Protein AF-A0A5E6NAN9-F1 (afdb_monomer_lite)

Foldseek 3Di:
DDDDDDQDLVLLVLLVVCVVVVDDLVVSCVVVVHDSVNSVCLQVQQADPVGRDSVSSVVSVVVCVVPPDDPDPCDVVLVVQVVVVVVVVDDPVRSVVVVVVVDDDPPPDD

Radius of gyration: 22.34 Å; chains: 1; bounding box: 41×31×58 Å

pLDDT: mean 87.49, std 13.6, range [37.28, 97.62]

Secondary structure (DSSP, 8-state):
-PPP-PPPHHHHHHHHHHHHTT--HHHHHHHTT--HHHHHHHHHHH-BTTB--HHHHHHHHHHHHHHS-----S-HHHHHHHHHHHHTT--HHHHHHHHHHHSPPP----

Structure (mmCIF, N/CA/C/O backbone):
data_AF-A0A5E6NAN9-F1
#
_entry.id   AF-A0A5E6NAN9-F1
#
loop_
_atom_site.group_PDB
_atom_site.id
_atom_site.type_symbol
_atom_site.label_atom_id
_atom_site.label_alt_id
_atom_site.label_comp_id
_atom_site.label_asym_id
_atom_site.label_entity_id
_atom_site.label_seq_id
_atom_site.pdbx_PDB_ins_code
_atom_site.Cartn_x
_atom_site.Cartn_y
_atom_site.Cartn_z
_atom_site.occupancy
_atom_site.B_iso_or_equiv
_atom_site.auth_seq_id
_atom_site.auth_comp_id
_atom_site.auth_asym_id
_atom_site.auth_atom_id
_atom_site.pdbx_PDB_model_num
ATOM 1 N N . MET A 1 1 ? -5.907 -20.233 -1.365 1.00 59.78 1 MET A N 1
ATOM 2 C CA . MET A 1 1 ? -5.119 -19.030 -1.002 1.00 59.78 1 MET A CA 1
ATOM 3 C C . MET A 1 1 ? -5.717 -17.825 -1.721 1.00 59.78 1 MET A C 1
ATOM 5 O O . MET A 1 1 ? -5.882 -17.904 -2.930 1.00 59.78 1 MET A O 1
ATOM 9 N N . GLN A 1 2 ? -6.118 -16.755 -1.020 1.00 67.56 2 GLN A N 1
ATOM 10 C CA . GLN A 1 2 ? -6.645 -15.556 -1.697 1.00 67.56 2 GLN A CA 1
ATOM 11 C C . GLN A 1 2 ? -5.518 -14.914 -2.520 1.00 67.56 2 GLN A C 1
ATOM 13 O O . GLN A 1 2 ? -4.422 -14.699 -1.997 1.00 67.56 2 GLN A O 1
ATOM 18 N N . LYS A 1 3 ? -5.779 -14.608 -3.796 1.00 79.69 3 LYS A N 1
ATOM 19 C CA . LYS A 1 3 ? -4.829 -13.884 -4.647 1.00 79.69 3 LYS A CA 1
ATOM 20 C C . LYS A 1 3 ? -4.529 -12.527 -4.010 1.00 79.69 3 LYS A C 1
ATOM 22 O O . LYS A 1 3 ? -5.439 -11.831 -3.559 1.00 79.69 3 LYS A O 1
ATOM 27 N N . TYR A 1 4 ? -3.254 -12.157 -3.959 1.00 81.06 4 TYR A N 1
ATOM 28 C CA . TYR A 1 4 ? -2.860 -10.866 -3.413 1.00 81.06 4 TYR A CA 1
ATOM 29 C C . TYR A 1 4 ? -3.406 -9.732 -4.287 1.00 81.06 4 TYR A C 1
ATOM 31 O O . TYR A 1 4 ? -3.094 -9.641 -5.473 1.00 81.06 4 TYR A O 1
ATOM 39 N N . THR A 1 5 ? -4.203 -8.855 -3.683 1.00 88.44 5 THR A N 1
ATOM 40 C CA . THR A 1 5 ? -4.741 -7.652 -4.326 1.00 88.44 5 THR A CA 1
ATOM 41 C C . THR A 1 5 ? -4.471 -6.446 -3.442 1.00 88.44 5 THR A C 1
ATOM 43 O O . THR A 1 5 ? -4.707 -6.509 -2.232 1.00 88.44 5 THR A O 1
ATOM 46 N N . GLN A 1 6 ? -4.019 -5.346 -4.041 1.00 90.81 6 GLN A N 1
ATOM 47 C CA . GLN A 1 6 ? -3.863 -4.075 -3.335 1.00 90.81 6 GLN A CA 1
ATOM 48 C C . GLN A 1 6 ? -5.220 -3.544 -2.866 1.00 90.81 6 GLN A C 1
ATOM 50 O O . GLN A 1 6 ? -6.236 -3.770 -3.523 1.00 90.81 6 GLN A O 1
ATOM 55 N N . LEU A 1 7 ? -5.226 -2.826 -1.741 1.00 94.38 7 LEU A N 1
ATOM 56 C CA . LEU A 1 7 ? -6.425 -2.129 -1.284 1.00 94.38 7 LEU A CA 1
ATOM 57 C C . LEU A 1 7 ? -6.719 -0.937 -2.200 1.00 94.38 7 LEU A C 1
ATOM 59 O O . LEU A 1 7 ? -5.810 -0.168 -2.533 1.00 94.38 7 LEU A O 1
ATOM 63 N N . THR A 1 8 ? -7.984 -0.781 -2.580 1.00 95.06 8 THR A N 1
ATOM 64 C CA . THR A 1 8 ? -8.476 0.388 -3.324 1.00 95.06 8 THR A CA 1
ATOM 65 C C . THR A 1 8 ? -8.671 1.592 -2.396 1.00 95.06 8 THR A C 1
ATOM 67 O O . THR A 1 8 ? -8.681 1.458 -1.168 1.00 95.06 8 THR A O 1
ATOM 70 N N . CYS A 1 9 ? -8.849 2.786 -2.968 1.00 95.00 9 CYS A N 1
ATOM 71 C CA . CYS A 1 9 ? -9.157 3.990 -2.190 1.00 95.00 9 CYS A CA 1
ATOM 72 C C . CYS A 1 9 ? -10.466 3.836 -1.389 1.00 95.00 9 CYS A C 1
ATOM 74 O O . CYS A 1 9 ? -10.515 4.186 -0.211 1.00 95.00 9 CYS A O 1
ATOM 76 N N . GLU A 1 10 ? -11.492 3.226 -1.988 1.00 96.06 10 GLU A N 1
ATOM 77 C CA . GLU A 1 10 ? -12.774 2.924 -1.335 1.00 96.06 10 GLU A CA 1
ATOM 78 C C . GLU A 1 10 ? -12.615 1.946 -0.170 1.00 96.06 10 GLU A C 1
ATOM 80 O O . GLU A 1 10 ? -13.151 2.161 0.915 1.00 96.06 10 GLU A O 1
ATOM 85 N N . GLN A 1 11 ? -11.805 0.900 -0.347 1.00 95.94 11 GLN A N 1
ATOM 86 C CA . GLN A 1 11 ? -11.502 -0.041 0.728 1.00 95.94 11 GLN A CA 1
ATOM 87 C C . GLN A 1 11 ? -10.792 0.658 1.895 1.00 95.94 11 GLN A C 1
ATOM 89 O O . GLN A 1 11 ? -11.130 0.415 3.051 1.00 95.94 11 GLN A O 1
ATOM 94 N N . ARG A 1 12 ? -9.865 1.584 1.620 1.00 97.12 12 ARG A N 1
ATOM 95 C CA . ARG A 1 12 ? -9.246 2.423 2.664 1.00 97.12 12 ARG A CA 1
ATOM 96 C C . ARG A 1 12 ? -10.250 3.358 3.334 1.00 97.12 12 ARG A C 1
ATOM 98 O O . ARG A 1 12 ? -10.134 3.607 4.533 1.00 97.12 12 ARG A O 1
ATOM 105 N N . TYR A 1 13 ? -11.230 3.873 2.593 1.00 97.62 13 TYR A N 1
ATOM 106 C CA . TYR A 1 13 ? -12.318 4.669 3.160 1.00 97.62 13 TYR A CA 1
ATOM 107 C C . TYR A 1 13 ? -13.185 3.838 4.115 1.00 97.62 13 TYR A C 1
ATOM 109 O O . TYR A 1 13 ? -13.456 4.281 5.229 1.00 97.62 13 TYR A O 1
ATOM 117 N N . HIS A 1 14 ? -13.518 2.599 3.751 1.00 96.75 14 HIS A N 1
ATOM 118 C CA . HIS A 1 14 ? -14.251 1.684 4.627 1.00 96.75 14 HIS A CA 1
ATOM 119 C C . HIS A 1 14 ? -13.467 1.350 5.908 1.00 96.75 14 HIS A C 1
ATOM 121 O O . HIS A 1 14 ? -14.011 1.436 7.008 1.00 96.75 14 HIS A O 1
ATOM 127 N N . ILE A 1 15 ? -12.161 1.068 5.789 1.00 97.00 15 ILE A N 1
ATOM 128 C CA . ILE A 1 15 ? -11.269 0.882 6.950 1.00 97.00 15 ILE A CA 1
ATOM 129 C C . ILE A 1 15 ? -11.284 2.129 7.838 1.00 97.00 15 ILE A C 1
ATOM 131 O O . ILE A 1 15 ? -11.375 2.011 9.056 1.00 97.00 15 ILE A O 1
ATOM 135 N N . TYR A 1 16 ? -11.214 3.324 7.244 1.00 97.19 16 TYR A N 1
ATOM 136 C CA . TYR A 1 16 ? -11.256 4.582 7.983 1.00 97.19 16 TYR A CA 1
ATOM 137 C C . TYR A 1 16 ? -12.557 4.752 8.774 1.00 97.19 16 TYR A C 1
ATOM 139 O O . TYR A 1 16 ? -12.490 5.091 9.955 1.00 97.19 16 TYR A O 1
ATOM 147 N N . LEU A 1 17 ? -13.712 4.495 8.153 1.00 97.56 17 LEU A N 1
ATOM 148 C CA . LEU A 1 17 ? -15.014 4.593 8.813 1.00 97.56 17 LEU A CA 1
ATOM 149 C C . LEU A 1 17 ? -15.108 3.650 10.015 1.00 97.56 17 LEU A C 1
ATOM 151 O O . LEU A 1 17 ? -15.371 4.107 11.126 1.00 97.56 17 LEU A O 1
ATOM 155 N N . LEU A 1 18 ? -14.815 2.363 9.813 1.00 96.62 18 LEU A N 1
ATOM 156 C CA . LEU A 1 18 ? -14.903 1.366 10.880 1.00 96.62 18 LEU A CA 1
ATOM 157 C C . LEU A 1 18 ? -13.886 1.622 12.000 1.00 96.62 18 LEU A C 1
ATOM 159 O O . LEU A 1 18 ? -14.206 1.492 13.179 1.00 96.62 18 LEU A O 1
ATOM 163 N N . ASN A 1 19 ? -12.668 2.041 11.651 1.00 94.75 19 ASN A N 1
ATOM 164 C CA . ASN A 1 19 ? -11.651 2.392 12.638 1.00 94.75 19 ASN A CA 1
ATOM 165 C C . ASN A 1 19 ? -12.058 3.631 13.453 1.00 94.75 19 ASN A C 1
ATOM 167 O O . ASN A 1 19 ? -11.800 3.691 14.651 1.00 94.75 19 ASN A O 1
ATOM 171 N N . LYS A 1 20 ? -12.722 4.615 12.829 1.00 94.62 20 LYS A N 1
ATOM 172 C CA . LYS A 1 20 ? -13.256 5.799 13.520 1.00 94.62 20 LYS A CA 1
ATOM 173 C C . LYS A 1 20 ? -14.424 5.454 14.449 1.00 94.62 20 LYS A C 1
ATOM 175 O O . LYS A 1 20 ? -14.592 6.110 15.468 1.00 94.62 20 LYS A O 1
ATOM 180 N N . GLN A 1 21 ? -15.191 4.419 14.115 1.00 95.88 21 GLN A N 1
ATOM 181 C CA . GLN A 1 21 ? -16.258 3.866 14.953 1.00 95.88 21 GLN A CA 1
ATOM 182 C C . GLN A 1 21 ? -15.736 2.978 16.101 1.00 95.88 21 GLN A C 1
ATOM 184 O O . GLN A 1 21 ? -16.530 2.487 16.894 1.00 95.88 21 GLN A O 1
ATOM 189 N N . GLY A 1 22 ? -14.418 2.769 16.214 1.00 95.25 22 GLY A N 1
ATOM 190 C CA . GLY A 1 22 ? -13.810 1.998 17.303 1.00 95.25 22 GLY A CA 1
ATOM 191 C C . GLY A 1 22 ? -13.785 0.483 17.081 1.00 95.25 22 GLY A C 1
ATOM 192 O O . GLY A 1 22 ? -13.413 -0.262 17.988 1.00 95.25 22 GLY A O 1
ATOM 193 N N . TYR A 1 23 ? -14.135 -0.002 15.886 1.00 96.81 23 TYR A N 1
ATOM 194 C CA . TYR A 1 23 ? -14.048 -1.428 15.587 1.00 96.81 23 TYR A CA 1
ATOM 195 C C . TYR A 1 23 ? -12.596 -1.905 15.522 1.00 96.81 23 TYR A C 1
ATOM 197 O O . TYR A 1 23 ? -11.711 -1.250 14.969 1.00 96.81 23 TYR A O 1
ATOM 205 N N . ASN A 1 24 ? -12.355 -3.109 16.041 1.00 95.31 24 ASN A N 1
ATOM 206 C CA . ASN A 1 24 ? -11.035 -3.723 15.991 1.00 95.31 24 ASN A CA 1
ATOM 207 C C . ASN A 1 24 ? -10.689 -4.259 14.585 1.00 95.31 24 ASN A C 1
ATOM 209 O O . ASN A 1 24 ? -11.549 -4.516 13.741 1.00 95.31 24 ASN A O 1
ATOM 213 N N . GLN A 1 25 ? -9.398 -4.500 14.347 1.00 95.19 25 GLN A N 1
ATOM 214 C CA . GLN A 1 25 ? -8.877 -4.948 13.047 1.00 95.19 25 GLN A CA 1
ATOM 215 C C . GLN A 1 25 ? -9.472 -6.284 12.579 1.00 95.19 25 GLN A C 1
ATOM 217 O O . GLN A 1 25 ? -9.611 -6.512 11.378 1.00 95.19 25 GLN A O 1
ATOM 222 N N . THR A 1 26 ? -9.815 -7.175 13.516 1.00 96.75 26 THR A N 1
ATOM 223 C CA . THR A 1 26 ? -10.419 -8.479 13.211 1.00 96.75 26 THR A CA 1
ATOM 224 C C . THR A 1 26 ? -11.824 -8.303 12.641 1.00 96.75 26 THR A C 1
ATOM 226 O O . THR A 1 26 ? -12.168 -8.961 11.661 1.00 96.75 26 THR A O 1
ATOM 229 N N . PHE A 1 27 ? -12.616 -7.398 13.217 1.00 97.00 27 PHE A N 1
ATOM 230 C CA . PHE A 1 27 ? -13.948 -7.065 12.723 1.00 97.00 27 PHE A CA 1
ATOM 231 C C . PHE A 1 27 ? -13.880 -6.434 11.330 1.00 97.00 27 PHE A C 1
ATOM 233 O O . PHE A 1 27 ? -14.549 -6.901 10.413 1.00 97.00 27 PHE A O 1
ATOM 240 N N . ILE A 1 28 ? -12.999 -5.446 11.144 1.00 96.56 28 ILE A N 1
ATOM 241 C CA . ILE A 1 28 ? -12.788 -4.777 9.849 1.00 96.56 28 ILE A CA 1
ATOM 242 C C . ILE A 1 28 ? -12.429 -5.796 8.760 1.00 96.56 28 ILE A C 1
ATOM 244 O O . ILE A 1 28 ? -12.989 -5.778 7.666 1.00 96.56 28 ILE A O 1
ATOM 248 N N . ALA A 1 29 ? -11.520 -6.723 9.072 1.00 95.38 29 ALA A N 1
ATOM 249 C CA . ALA A 1 29 ? -11.101 -7.768 8.148 1.00 95.38 29 ALA A CA 1
ATOM 250 C C . ALA A 1 29 ? -12.267 -8.682 7.741 1.00 95.38 29 ALA A C 1
ATOM 252 O O . ALA A 1 29 ? -12.459 -8.922 6.549 1.00 95.38 29 ALA A O 1
ATOM 253 N N . LYS A 1 30 ? -13.071 -9.135 8.713 1.00 95.69 30 LYS A N 1
ATOM 254 C CA . LYS A 1 30 ? -14.263 -9.958 8.460 1.00 95.69 30 LYS A CA 1
ATOM 255 C C . LYS A 1 30 ? -15.300 -9.215 7.612 1.00 95.69 30 LYS A C 1
ATOM 257 O O . LYS A 1 30 ? -15.744 -9.774 6.616 1.00 95.69 30 LYS A O 1
ATOM 262 N N . SER A 1 31 ? -15.607 -7.958 7.948 1.00 95.25 31 SER A N 1
ATOM 263 C CA . SER A 1 31 ? -16.565 -7.107 7.217 1.00 95.25 31 SER A CA 1
ATOM 264 C C . SER A 1 31 ? -16.218 -6.981 5.730 1.00 95.25 31 SER A C 1
ATOM 266 O O . SER A 1 31 ? -17.085 -7.028 4.866 1.00 95.25 31 SER A O 1
ATOM 268 N N . MET A 1 32 ? -14.926 -6.874 5.413 1.00 92.38 32 MET A N 1
ATOM 269 C CA . MET A 1 32 ? -14.446 -6.693 4.040 1.00 92.38 32 MET A CA 1
ATOM 270 C C . MET A 1 32 ? -14.092 -8.002 3.317 1.00 92.38 32 MET A C 1
ATOM 272 O O . MET A 1 32 ? -13.583 -7.951 2.195 1.00 92.38 32 MET A O 1
ATOM 276 N N . GLY A 1 33 ? -14.245 -9.166 3.960 1.00 92.38 33 GLY A N 1
ATOM 277 C CA . GLY A 1 33 ? -13.781 -10.447 3.409 1.00 92.38 33 GLY A CA 1
ATOM 278 C C . GLY A 1 33 ? -12.262 -10.498 3.173 1.00 92.38 33 GLY A C 1
ATOM 279 O O . GLY A 1 33 ? -11.781 -11.117 2.217 1.00 92.38 33 GLY A O 1
ATOM 280 N N . ARG A 1 34 ? -11.485 -9.801 4.012 1.00 92.62 34 ARG A N 1
ATOM 281 C CA . ARG A 1 34 ? -10.021 -9.698 3.924 1.00 92.62 34 ARG A CA 1
ATOM 282 C C . ARG A 1 34 ? -9.339 -10.437 5.064 1.00 92.62 34 ARG A C 1
ATOM 284 O O . ARG A 1 34 ? -9.897 -10.667 6.130 1.00 92.62 34 ARG A O 1
ATOM 291 N N . ASN A 1 35 ? -8.069 -10.771 4.856 1.00 92.88 35 ASN A N 1
ATOM 292 C CA . ASN A 1 35 ? -7.244 -11.323 5.920 1.00 92.88 35 ASN A CA 1
ATOM 293 C C . ASN A 1 35 ? -6.910 -10.233 6.963 1.00 92.88 35 ASN A C 1
ATOM 295 O O . ASN A 1 35 ? -6.553 -9.108 6.601 1.00 92.88 35 ASN A O 1
ATOM 299 N N . LYS A 1 36 ? -6.956 -10.579 8.257 1.00 94.56 36 LYS A N 1
ATOM 300 C CA . LYS A 1 36 ? -6.544 -9.706 9.372 1.00 94.56 36 LYS A CA 1
ATOM 301 C C . LYS A 1 36 ? -5.144 -9.122 9.160 1.00 94.56 36 LYS A C 1
ATOM 303 O O . LYS A 1 36 ? -4.929 -7.934 9.395 1.00 94.56 36 LYS A O 1
ATOM 308 N N . SER A 1 37 ? -4.206 -9.920 8.648 1.00 93.94 37 SER A N 1
ATOM 309 C CA . SER A 1 37 ? -2.837 -9.474 8.366 1.00 93.94 37 SER A CA 1
ATOM 310 C C . SER A 1 37 ? -2.762 -8.413 7.263 1.00 93.94 37 SER A C 1
ATOM 312 O O . SER A 1 37 ? -1.767 -7.694 7.187 1.00 93.94 37 SER A O 1
ATOM 314 N N . THR A 1 38 ? -3.774 -8.303 6.395 1.00 94.62 38 THR A N 1
ATOM 315 C CA . THR A 1 38 ? -3.871 -7.225 5.398 1.00 94.62 38 THR A CA 1
ATOM 316 C C . THR A 1 38 ? -4.237 -5.909 6.075 1.00 94.62 38 THR A C 1
ATOM 318 O O . THR A 1 38 ? -3.556 -4.911 5.859 1.00 94.62 38 THR A O 1
ATOM 321 N N . ILE A 1 39 ? -5.249 -5.922 6.948 1.00 95.56 39 ILE A N 1
ATOM 322 C CA . ILE A 1 39 ? -5.687 -4.734 7.698 1.00 95.56 39 ILE A CA 1
ATOM 323 C C . ILE A 1 39 ? -4.589 -4.249 8.648 1.00 95.56 39 ILE A C 1
ATOM 325 O O . ILE A 1 39 ? -4.276 -3.063 8.677 1.00 95.56 39 ILE A O 1
ATOM 329 N N . SER A 1 40 ? -3.938 -5.169 9.362 1.00 95.81 40 SER A N 1
ATOM 330 C CA . SER A 1 40 ? -2.821 -4.843 10.254 1.00 95.81 40 SER A CA 1
ATOM 331 C C . SER A 1 40 ? -1.664 -4.161 9.509 1.00 95.81 40 SER A C 1
ATOM 333 O O . SER A 1 40 ? 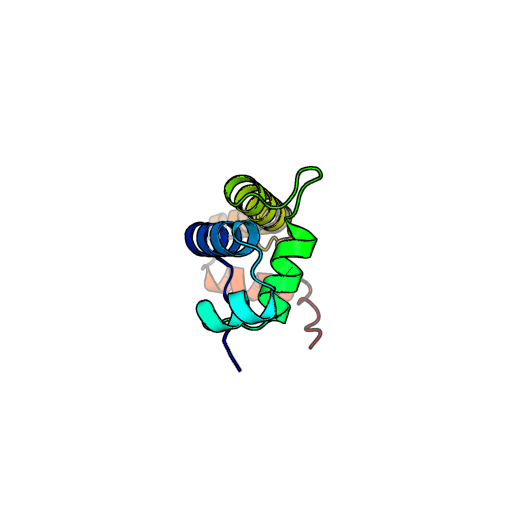-1.199 -3.098 9.922 1.00 95.81 40 SER A O 1
ATOM 335 N N . ARG A 1 41 ? -1.243 -4.718 8.361 1.00 95.75 41 ARG A N 1
ATOM 336 C CA . ARG A 1 41 ? -0.183 -4.128 7.527 1.00 95.75 41 ARG A CA 1
ATOM 337 C C . ARG A 1 41 ? -0.580 -2.773 6.948 1.00 95.75 41 ARG A C 1
ATOM 339 O O . ARG A 1 41 ? 0.264 -1.884 6.894 1.00 95.75 41 ARG A O 1
ATOM 346 N N . GLU A 1 42 ? -1.830 -2.611 6.522 1.00 96.00 42 GLU A N 1
ATOM 347 C CA . GLU A 1 42 ? -2.357 -1.333 6.031 1.00 96.00 42 GLU A CA 1
ATOM 348 C C . GLU A 1 42 ? -2.283 -0.255 7.119 1.00 96.00 42 GLU A C 1
ATOM 350 O O . GLU A 1 42 ? -1.668 0.788 6.906 1.00 96.00 42 GLU A O 1
ATOM 355 N N . LEU A 1 43 ? -2.839 -0.526 8.304 1.00 95.69 43 LEU A N 1
ATOM 356 C CA . LEU A 1 43 ? -2.837 0.425 9.415 1.00 95.69 43 LEU A CA 1
ATOM 357 C C . LEU A 1 43 ? -1.410 0.753 9.866 1.00 95.69 43 LEU A C 1
ATOM 359 O O . LEU A 1 43 ? -1.083 1.925 10.020 1.00 95.69 43 LEU A O 1
ATOM 363 N N . SER A 1 44 ? -0.537 -0.244 10.007 1.00 95.81 44 SER A N 1
ATOM 364 C CA . SER A 1 44 ? 0.861 -0.025 10.400 1.00 95.81 44 SER A CA 1
ATOM 365 C C . SER A 1 44 ? 1.618 0.869 9.410 1.00 95.81 44 SER A C 1
ATOM 367 O O . SER A 1 44 ? 2.323 1.787 9.816 1.00 95.81 44 SER A O 1
ATOM 369 N N . ARG A 1 45 ? 1.460 0.632 8.104 1.00 94.56 45 ARG A N 1
ATOM 370 C CA . ARG A 1 45 ? 2.253 1.311 7.069 1.00 94.56 45 ARG A CA 1
ATOM 371 C C . ARG A 1 45 ? 1.745 2.699 6.701 1.00 94.56 45 ARG A C 1
ATOM 373 O O . ARG A 1 45 ? 2.510 3.488 6.150 1.00 94.56 45 ARG A O 1
ATOM 380 N N . ASN A 1 46 ? 0.455 2.954 6.905 1.00 96.00 46 ASN A N 1
ATOM 381 C CA . ASN A 1 46 ? -0.224 4.109 6.326 1.00 96.00 46 ASN A CA 1
ATOM 382 C C . ASN A 1 46 ? -0.896 5.026 7.368 1.00 96.00 46 ASN A C 1
ATOM 384 O O . ASN A 1 46 ? -1.471 6.054 6.998 1.00 96.00 46 ASN A O 1
ATOM 388 N N . THR A 1 47 ? -0.809 4.702 8.662 1.00 94.94 47 THR A N 1
ATOM 389 C CA . THR A 1 47 ? -1.232 5.593 9.757 1.00 94.94 47 THR A CA 1
ATOM 390 C C . THR A 1 47 ? -0.234 6.735 9.939 1.00 94.94 47 THR A C 1
ATOM 392 O O . THR A 1 47 ? 0.975 6.526 9.933 1.00 94.94 47 THR A O 1
ATOM 395 N N . GLY A 1 48 ? -0.740 7.965 10.077 1.00 91.38 48 GLY A N 1
ATOM 396 C CA . GLY A 1 48 ? 0.087 9.142 10.356 1.00 91.38 48 GLY A CA 1
ATOM 397 C C . GLY A 1 48 ? 0.122 9.486 11.841 1.00 91.38 48 GLY A C 1
ATOM 398 O O . GLY A 1 48 ? -0.580 8.885 12.650 1.00 91.38 48 GLY A O 1
ATOM 399 N N . LYS A 1 49 ? 0.859 10.547 12.193 1.00 90.12 49 LYS A N 1
ATOM 400 C CA . LYS A 1 49 ? 0.955 11.054 13.578 1.00 90.12 49 LYS A CA 1
ATOM 401 C C . LYS A 1 49 ? -0.401 11.413 14.205 1.00 90.12 49 LYS A C 1
ATOM 403 O O . LYS A 1 49 ? -0.544 11.381 15.416 1.00 90.12 49 LYS A O 1
ATOM 408 N N . ARG A 1 50 ? -1.396 11.762 13.381 1.00 91.06 50 ARG A N 1
ATOM 409 C CA . ARG A 1 50 ? -2.762 12.135 13.800 1.00 91.06 50 ARG A CA 1
ATOM 410 C C . ARG A 1 50 ? -3.788 11.022 13.539 1.00 91.06 50 ARG A C 1
ATOM 412 O O . ARG A 1 50 ? -4.967 11.309 13.340 1.00 91.06 50 ARG A O 1
ATOM 419 N N . GLY A 1 51 ? -3.335 9.772 13.470 1.00 93.00 51 GLY A N 1
ATOM 420 C CA . GLY A 1 51 ? -4.175 8.606 13.216 1.00 93.00 51 GLY A CA 1
ATOM 421 C C . GLY A 1 51 ? -4.330 8.252 11.735 1.00 93.00 51 GLY A C 1
ATOM 422 O O . GLY A 1 51 ? -3.608 8.742 10.858 1.00 93.00 51 GLY A O 1
ATOM 423 N N . TYR A 1 52 ? -5.257 7.335 11.465 1.00 96.12 52 TYR A N 1
ATOM 424 C CA . TYR A 1 52 ? -5.501 6.793 10.130 1.00 96.12 52 TYR A CA 1
ATOM 425 C C . TYR A 1 52 ? -6.445 7.701 9.328 1.00 96.12 52 TYR A C 1
ATOM 427 O O . TYR A 1 52 ? -7.516 8.071 9.806 1.00 96.12 52 TYR A O 1
ATOM 435 N N . ARG A 1 53 ? -6.063 8.060 8.095 1.00 96.38 53 ARG A N 1
ATOM 436 C CA . ARG A 1 53 ? -6.877 8.852 7.154 1.00 96.38 53 ARG A CA 1
ATOM 437 C C . ARG A 1 53 ? -6.765 8.252 5.756 1.00 96.38 53 ARG A C 1
ATOM 439 O O . ARG A 1 53 ? -5.665 8.168 5.218 1.00 96.38 53 ARG A O 1
ATOM 446 N N . HIS A 1 54 ? -7.891 7.899 5.137 1.00 96.25 54 HIS A N 1
ATOM 447 C CA . HIS A 1 54 ? -7.896 7.156 3.870 1.00 96.25 54 HIS A CA 1
ATOM 448 C C . HIS A 1 54 ? -7.155 7.868 2.716 1.00 96.25 54 HIS A C 1
ATOM 450 O O . HIS A 1 54 ? -6.364 7.229 2.028 1.00 96.25 54 HIS A O 1
ATOM 456 N N . LYS A 1 55 ? -7.321 9.193 2.542 1.00 96.56 55 LYS A N 1
ATOM 457 C CA . LYS A 1 55 ? -6.606 9.968 1.500 1.00 96.56 55 LYS A CA 1
ATOM 458 C C . LYS A 1 55 ? -5.086 9.937 1.687 1.00 96.56 55 LYS A C 1
ATOM 460 O O . LYS A 1 55 ? -4.341 9.755 0.730 1.00 96.56 55 LYS A O 1
ATOM 465 N N . GLN A 1 56 ? -4.629 10.082 2.931 1.00 96.31 56 GLN A N 1
ATOM 466 C CA . GLN A 1 56 ? -3.210 9.975 3.270 1.00 96.31 56 GLN A CA 1
ATOM 467 C C . GLN A 1 56 ? -2.701 8.559 3.002 1.00 96.31 56 GLN A C 1
ATOM 469 O O . GLN A 1 56 ? -1.645 8.391 2.402 1.00 96.31 56 GLN A O 1
ATOM 474 N N . ALA A 1 57 ? -3.456 7.552 3.436 1.00 96.88 57 ALA A N 1
ATOM 475 C CA . ALA A 1 57 ? -3.080 6.162 3.266 1.00 96.88 57 ALA A CA 1
ATOM 476 C C . ALA A 1 57 ? -2.951 5.772 1.789 1.00 96.88 57 ALA A C 1
ATOM 478 O O . ALA A 1 57 ? -2.002 5.082 1.421 1.00 96.88 57 ALA A O 1
ATOM 479 N N . ASN A 1 58 ? -3.851 6.278 0.941 1.00 97.25 58 ASN A N 1
ATOM 480 C CA . ASN A 1 58 ? -3.764 6.102 -0.503 1.00 97.25 58 ASN A CA 1
ATOM 481 C C . ASN A 1 58 ? -2.487 6.734 -1.065 1.00 97.25 58 ASN A C 1
ATOM 483 O O . ASN A 1 58 ? -1.696 6.040 -1.691 1.00 97.25 58 ASN A O 1
ATOM 487 N N . ARG A 1 59 ? -2.225 8.007 -0.738 1.00 96.44 59 ARG A N 1
ATOM 488 C CA . ARG A 1 59 ? -1.012 8.709 -1.179 1.00 96.44 59 ARG A CA 1
ATOM 489 C C . ARG A 1 59 ? 0.271 7.976 -0.773 1.00 96.44 59 ARG A C 1
ATOM 491 O O . ARG A 1 59 ? 1.154 7.793 -1.600 1.00 96.44 59 ARG A O 1
ATOM 498 N N . LEU A 1 60 ? 0.368 7.506 0.473 1.00 95.81 60 LEU A N 1
ATOM 499 C CA . LEU A 1 60 ? 1.534 6.750 0.952 1.00 95.81 60 LEU A CA 1
ATOM 500 C C . LEU A 1 60 ? 1.698 5.405 0.231 1.00 95.81 60 LEU A C 1
ATOM 502 O O . LEU A 1 60 ? 2.822 4.971 -0.032 1.00 95.81 60 LEU A O 1
ATOM 506 N N . ALA A 1 61 ? 0.592 4.725 -0.079 1.00 95.44 61 ALA A N 1
ATOM 507 C CA . ALA A 1 61 ? 0.623 3.492 -0.855 1.00 95.44 61 ALA A CA 1
ATOM 508 C C . ALA A 1 61 ? 1.099 3.742 -2.295 1.00 95.44 61 ALA A C 1
ATOM 510 O O . ALA A 1 61 ? 1.939 2.984 -2.787 1.00 95.44 61 ALA A O 1
ATOM 511 N N . ASP A 1 62 ? 0.628 4.819 -2.925 1.00 95.06 62 ASP A N 1
ATOM 512 C CA . ASP A 1 62 ? 1.005 5.211 -4.283 1.00 95.06 62 ASP A CA 1
ATOM 513 C C . ASP A 1 62 ? 2.475 5.636 -4.355 1.00 95.06 62 ASP A C 1
ATOM 515 O O . ASP A 1 62 ? 3.219 5.133 -5.194 1.00 95.06 62 ASP A O 1
ATOM 519 N N . GLU A 1 63 ? 2.941 6.470 -3.422 1.00 95.31 63 GLU A N 1
ATOM 520 C CA . GLU A 1 63 ? 4.352 6.861 -3.316 1.00 95.31 63 GLU A CA 1
ATOM 521 C C . GLU A 1 63 ? 5.259 5.635 -3.165 1.00 95.31 63 GLU A C 1
ATOM 523 O O . GLU A 1 63 ? 6.278 5.516 -3.846 1.00 95.31 63 GLU A O 1
ATOM 528 N N . ARG A 1 64 ? 4.877 4.675 -2.314 1.00 93.81 64 ARG A N 1
ATOM 529 C CA . ARG A 1 64 ? 5.619 3.416 -2.154 1.00 93.81 64 ARG A CA 1
ATOM 530 C C . ARG A 1 64 ? 5.616 2.595 -3.441 1.00 93.81 64 ARG A C 1
ATOM 532 O O . ARG A 1 64 ? 6.623 1.975 -3.773 1.00 93.81 64 ARG A O 1
ATOM 539 N N . HIS A 1 65 ? 4.503 2.584 -4.172 1.00 91.31 65 HIS A N 1
ATOM 540 C CA . HIS A 1 65 ? 4.407 1.890 -5.452 1.00 91.31 65 HIS A CA 1
ATOM 541 C C . HIS A 1 65 ? 5.253 2.551 -6.545 1.00 91.31 65 HIS A C 1
ATOM 543 O O . HIS A 1 65 ? 5.782 1.850 -7.405 1.00 91.31 65 HIS A O 1
ATOM 549 N N . GLN A 1 66 ? 5.386 3.875 -6.525 1.00 91.06 66 GLN A N 1
ATOM 550 C CA . GLN A 1 66 ? 6.220 4.619 -7.467 1.00 91.06 66 GLN A CA 1
ATOM 551 C C . GLN A 1 66 ? 7.708 4.429 -7.167 1.00 91.06 66 GLN A C 1
ATOM 553 O O . GLN A 1 66 ? 8.474 4.164 -8.088 1.00 91.06 66 GLN A O 1
ATOM 558 N N . LYS A 1 67 ? 8.092 4.497 -5.886 1.00 92.06 67 LYS A N 1
ATOM 559 C CA . LYS A 1 67 ? 9.481 4.361 -5.417 1.00 92.06 67 LYS A CA 1
ATOM 560 C C . LYS A 1 67 ? 10.012 2.931 -5.429 1.00 92.06 67 LYS A C 1
ATOM 562 O O . LYS A 1 67 ? 11.214 2.742 -5.277 1.00 92.06 67 LYS A O 1
ATOM 567 N N . LYS A 1 68 ? 9.148 1.915 -5.546 1.00 87.94 68 LYS A N 1
ATOM 568 C CA . LYS A 1 68 ? 9.603 0.519 -5.590 1.00 87.94 68 LYS A CA 1
ATOM 569 C C . LYS A 1 68 ? 10.586 0.343 -6.750 1.00 87.94 68 LYS A C 1
ATOM 571 O O . LYS A 1 68 ? 10.310 0.799 -7.861 1.00 87.94 68 LYS A O 1
ATOM 576 N N . ASN A 1 69 ? 11.683 -0.364 -6.501 1.00 85.81 69 ASN A N 1
ATOM 577 C CA . ASN A 1 69 ? 12.632 -0.704 -7.552 1.00 85.81 69 ASN A CA 1
ATOM 578 C C . ASN A 1 69 ? 11.899 -1.476 -8.652 1.00 85.81 69 ASN A C 1
ATOM 580 O O . ASN A 1 69 ? 11.210 -2.467 -8.391 1.00 85.81 69 ASN A O 1
ATOM 584 N N . LYS A 1 70 ? 12.012 -0.985 -9.883 1.00 80.88 70 LYS A N 1
ATOM 585 C CA . LYS A 1 70 ? 11.484 -1.647 -11.072 1.00 80.88 70 LYS A CA 1
ATOM 586 C C . LYS A 1 70 ? 12.672 -2.206 -11.832 1.00 80.88 70 LYS A C 1
ATOM 588 O O . LYS A 1 70 ? 13.661 -1.503 -12.011 1.00 80.88 70 LYS A O 1
ATOM 593 N N . ALA A 1 71 ? 12.567 -3.450 -12.285 1.00 79.75 71 ALA A N 1
ATOM 594 C CA . ALA A 1 71 ? 13.534 -3.979 -13.232 1.00 79.75 71 ALA A CA 1
ATOM 595 C C . ALA A 1 71 ? 13.455 -3.136 -14.513 1.00 79.75 71 ALA A C 1
ATOM 597 O O . ALA A 1 71 ? 12.438 -3.151 -15.212 1.00 79.75 71 ALA A O 1
ATOM 598 N N . ILE A 1 72 ? 14.503 -2.361 -14.788 1.00 77.81 72 ILE A N 1
ATOM 599 C CA . ILE A 1 72 ? 14.620 -1.582 -16.018 1.00 77.81 72 ILE A CA 1
ATOM 600 C C . ILE A 1 72 ? 15.159 -2.535 -17.079 1.00 77.81 72 ILE A C 1
ATOM 602 O O . ILE A 1 72 ? 16.342 -2.850 -17.089 1.00 77.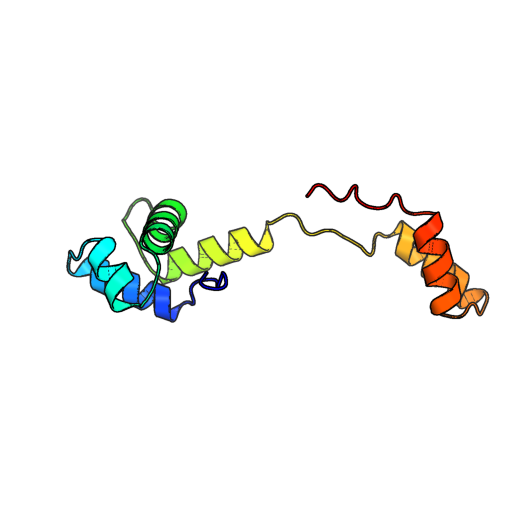81 72 ILE A O 1
ATOM 606 N N . LYS A 1 73 ? 14.275 -3.030 -17.948 1.00 79.38 73 LYS A N 1
ATOM 607 C CA . LYS A 1 73 ? 14.667 -3.914 -19.060 1.00 79.38 73 LYS A CA 1
ATOM 608 C C . LYS A 1 73 ? 15.280 -3.149 -20.236 1.00 79.38 73 LYS A C 1
ATOM 610 O O . LYS A 1 73 ? 16.043 -3.715 -21.004 1.00 79.38 73 LYS A O 1
ATOM 615 N N . LEU A 1 74 ? 14.929 -1.872 -20.376 1.00 81.44 74 LEU A N 1
ATOM 616 C CA . LEU A 1 74 ? 15.317 -1.024 -21.499 1.00 81.44 74 LEU A CA 1
ATOM 617 C C . LEU A 1 74 ? 16.304 0.050 -21.027 1.00 81.44 74 LEU A C 1
ATOM 619 O O . LEU A 1 74 ? 15.949 1.221 -20.883 1.00 81.44 74 LEU A O 1
ATOM 623 N N . THR A 1 75 ? 17.525 -0.377 -20.717 1.00 85.62 75 THR A N 1
ATOM 624 C CA . THR A 1 75 ? 18.641 0.529 -20.417 1.00 85.62 75 THR A CA 1
ATOM 625 C C . THR A 1 75 ? 19.080 1.269 -21.679 1.00 85.62 75 THR A C 1
ATOM 627 O O . THR A 1 75 ? 18.788 0.835 -22.794 1.00 85.62 75 THR A O 1
ATOM 630 N N . ASP A 1 76 ? 19.813 2.371 -21.531 1.00 85.38 76 ASP A N 1
ATOM 631 C CA . ASP A 1 76 ? 20.289 3.130 -22.694 1.00 85.38 76 ASP A CA 1
ATOM 632 C C . ASP A 1 76 ? 21.263 2.315 -23.560 1.00 85.38 76 ASP A C 1
ATOM 634 O O . ASP A 1 76 ? 21.223 2.417 -24.782 1.00 85.38 76 ASP A O 1
ATOM 638 N N . SER A 1 77 ? 22.032 1.397 -22.961 1.00 84.75 77 SER A N 1
ATOM 639 C CA . SER A 1 77 ? 22.833 0.415 -23.706 1.00 84.75 77 SER A CA 1
ATOM 640 C C . SER A 1 77 ? 21.977 -0.494 -24.595 1.00 84.75 77 SER A C 1
ATOM 642 O O . SER A 1 77 ? 22.297 -0.690 -25.765 1.00 84.75 77 SER A O 1
ATOM 644 N N . VAL A 1 78 ? 20.857 -1.005 -24.072 1.00 86.19 78 VAL A N 1
ATOM 645 C CA . VAL A 1 78 ? 19.919 -1.845 -24.833 1.00 86.19 78 VAL A CA 1
ATOM 646 C C . VAL A 1 78 ? 19.224 -1.023 -25.920 1.00 86.19 78 VAL A C 1
ATOM 648 O O . VAL A 1 78 ? 19.065 -1.511 -27.034 1.00 86.19 78 VAL A O 1
ATOM 651 N N . LYS A 1 79 ? 18.854 0.236 -25.649 1.00 87.94 79 LYS A N 1
ATOM 652 C CA . LYS A 1 79 ? 18.264 1.127 -26.666 1.00 87.94 79 LYS A CA 1
ATOM 653 C C . LYS A 1 79 ? 19.227 1.414 -27.812 1.00 87.94 79 LYS A C 1
ATOM 655 O O . LYS A 1 79 ? 18.807 1.371 -28.968 1.00 87.94 79 LYS A O 1
ATOM 660 N N . ASN A 1 80 ? 20.488 1.702 -27.496 1.00 89.38 80 ASN A N 1
ATOM 661 C CA . ASN A 1 80 ? 21.517 1.960 -28.500 1.00 89.38 80 ASN A CA 1
ATOM 662 C C . ASN A 1 80 ? 21.740 0.717 -29.359 1.00 89.38 80 ASN A C 1
ATOM 664 O O . ASN A 1 80 ? 21.662 0.811 -30.579 1.00 89.38 80 ASN A O 1
ATOM 668 N N . TYR A 1 81 ? 21.866 -0.454 -28.727 1.00 88.00 81 TYR A N 1
ATOM 669 C CA . TYR A 1 81 ? 21.985 -1.726 -29.435 1.00 88.00 81 TYR A CA 1
ATOM 670 C C . TYR A 1 81 ? 20.802 -1.988 -30.379 1.00 88.00 81 TYR A C 1
ATOM 672 O O . TYR A 1 81 ? 21.002 -2.278 -31.555 1.00 88.00 81 TYR A O 1
ATOM 680 N N . ILE A 1 82 ? 19.561 -1.840 -29.894 1.00 89.19 82 ILE A N 1
ATOM 681 C CA . ILE A 1 82 ? 18.362 -2.010 -30.731 1.00 89.19 82 ILE A CA 1
ATOM 682 C C . ILE A 1 82 ? 18.388 -1.022 -31.905 1.00 89.19 82 ILE A C 1
ATOM 684 O O . ILE A 1 82 ? 18.129 -1.413 -33.038 1.00 89.19 82 ILE A O 1
ATOM 688 N N . SER A 1 83 ? 18.729 0.243 -31.654 1.00 91.25 83 SER A N 1
ATOM 689 C CA . SER A 1 83 ? 18.752 1.287 -32.686 1.00 91.25 83 SER A CA 1
ATOM 690 C C . SER A 1 83 ? 19.817 1.033 -33.755 1.00 91.25 83 SER A C 1
ATOM 692 O O . SER A 1 83 ? 19.564 1.269 -34.934 1.00 91.25 83 SER A O 1
ATOM 694 N N . GLU A 1 84 ? 20.995 0.541 -33.369 1.00 92.06 84 GLU A N 1
ATOM 695 C CA . GLU A 1 84 ? 22.050 0.128 -34.301 1.00 92.06 84 GLU A CA 1
ATOM 696 C C . GLU A 1 84 ? 21.604 -1.064 -35.149 1.00 92.06 84 GLU A C 1
ATOM 698 O O . GLU A 1 84 ? 21.695 -1.016 -36.374 1.00 92.06 84 GLU A O 1
ATOM 703 N N . LYS A 1 85 ? 21.027 -2.099 -34.529 1.00 91.62 85 LYS A N 1
ATOM 704 C CA . LYS A 1 85 ? 20.584 -3.295 -35.259 1.00 91.62 85 LYS A CA 1
ATOM 705 C C . LYS A 1 85 ? 19.382 -3.058 -36.164 1.00 91.62 85 LYS A C 1
ATOM 707 O O . LYS A 1 85 ? 19.312 -3.652 -37.236 1.00 91.62 85 LYS A O 1
ATOM 712 N N . LEU A 1 86 ? 18.498 -2.126 -35.811 1.00 92.12 86 LEU A N 1
ATOM 713 C CA . LEU A 1 86 ? 17.435 -1.680 -36.714 1.00 92.12 86 LEU A CA 1
ATOM 714 C C . LEU A 1 86 ? 17.987 -0.962 -37.955 1.00 92.12 86 LEU A C 1
ATOM 716 O O . LEU A 1 86 ? 17.458 -1.162 -39.045 1.00 92.12 86 LEU A O 1
ATOM 720 N N . LYS A 1 87 ? 19.065 -0.173 -37.829 1.00 93.56 87 LYS A N 1
ATOM 721 C CA . LYS A 1 87 ? 19.740 0.446 -38.991 1.00 93.56 87 LYS A CA 1
ATOM 722 C C . LYS A 1 87 ? 20.427 -0.586 -39.887 1.00 93.56 87 LYS A C 1
ATOM 724 O O . LYS A 1 87 ? 20.556 -0.359 -41.084 1.00 93.56 87 LYS A O 1
ATOM 729 N N . GLU A 1 88 ? 20.840 -1.714 -39.316 1.00 92.69 88 GLU A N 1
ATOM 730 C CA . GLU A 1 88 ? 21.387 -2.865 -40.042 1.00 92.69 88 GLU A CA 1
ATOM 731 C C . GLU A 1 88 ? 20.297 -3.780 -40.644 1.00 92.69 88 GLU A C 1
ATOM 733 O O . GLU A 1 88 ? 20.627 -4.838 -41.173 1.00 92.69 88 GLU A O 1
ATOM 738 N N . TYR A 1 89 ? 19.012 -3.401 -40.577 1.00 91.81 89 TYR A N 1
ATOM 739 C CA . TYR A 1 89 ? 17.865 -4.186 -41.066 1.00 91.81 89 TYR A CA 1
ATOM 740 C C . TYR A 1 89 ? 17.677 -5.553 -40.387 1.00 91.81 89 TYR A C 1
ATOM 742 O O . TYR A 1 89 ? 17.105 -6.473 -40.974 1.00 91.81 89 TYR A O 1
A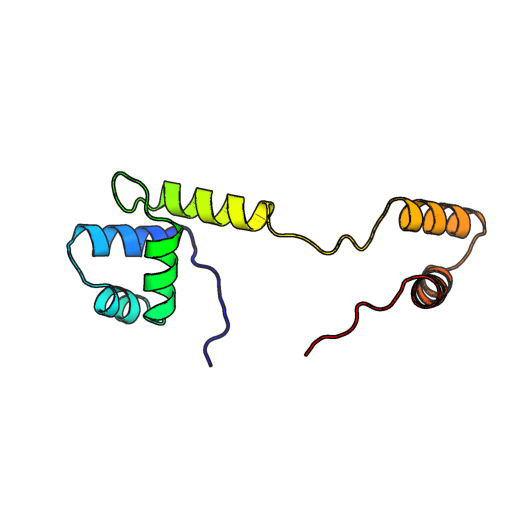TOM 750 N N . TRP A 1 90 ? 18.126 -5.706 -39.139 1.00 92.31 90 TRP A N 1
ATOM 751 C CA . TRP A 1 90 ? 17.870 -6.930 -38.377 1.00 92.31 90 TRP A CA 1
ATOM 752 C C . TRP A 1 90 ? 16.391 -7.037 -37.998 1.00 92.31 90 TRP A C 1
ATOM 754 O O . TRP A 1 90 ? 15.756 -6.041 -37.638 1.00 92.31 90 TRP A O 1
ATOM 764 N N . SER A 1 91 ? 15.853 -8.260 -38.010 1.00 90.56 91 SER A N 1
ATOM 765 C CA . SER A 1 91 ? 14.492 -8.511 -37.534 1.00 90.56 91 SER A CA 1
ATOM 766 C C . SER A 1 91 ? 14.413 -8.386 -36.002 1.00 90.56 91 SER A C 1
ATOM 768 O O . SER A 1 91 ? 15.395 -8.668 -35.301 1.00 90.56 91 SER A O 1
ATOM 770 N N . PRO A 1 92 ? 13.253 -8.007 -35.436 1.00 86.44 92 PRO A N 1
ATOM 771 C CA . PRO A 1 92 ? 13.055 -7.961 -33.986 1.00 86.44 92 PRO A CA 1
ATOM 772 C C . PRO A 1 92 ? 13.427 -9.271 -33.271 1.00 86.44 92 PRO A C 1
ATOM 774 O O . PRO A 1 92 ? 14.004 -9.236 -32.183 1.00 86.44 92 PRO A O 1
ATOM 777 N N . GLU A 1 93 ? 13.159 -10.422 -33.892 1.00 89.00 93 GLU A N 1
ATOM 778 C CA . GLU A 1 93 ? 13.499 -11.750 -33.371 1.00 89.00 93 GLU A CA 1
ATOM 779 C C . GLU A 1 93 ? 15.019 -11.963 -33.298 1.00 89.00 93 GLU A C 1
ATOM 781 O O . GLU A 1 93 ? 15.522 -12.495 -32.307 1.00 89.00 93 GLU A O 1
ATOM 786 N N . GLN A 1 94 ? 15.773 -11.500 -34.303 1.00 87.44 94 GLN A N 1
ATOM 787 C CA . GLN A 1 94 ? 17.240 -11.584 -34.320 1.00 87.44 94 GLN A CA 1
ATOM 788 C C . GLN A 1 94 ? 17.873 -10.705 -33.236 1.00 87.44 94 GLN A C 1
ATOM 790 O O . GLN A 1 94 ? 18.816 -11.123 -32.558 1.00 87.44 94 GLN A O 1
ATOM 795 N N . ILE A 1 95 ? 17.338 -9.495 -33.051 1.00 85.38 95 ILE A N 1
ATOM 796 C CA . ILE A 1 95 ? 17.779 -8.559 -32.010 1.00 85.38 95 ILE A CA 1
ATOM 797 C C . ILE A 1 95 ? 17.497 -9.150 -30.622 1.00 85.38 95 ILE A C 1
ATOM 799 O O . ILE A 1 95 ? 18.370 -9.127 -29.754 1.00 85.38 95 ILE A O 1
ATOM 803 N N . MET A 1 96 ? 16.307 -9.728 -30.422 1.00 84.00 96 MET A N 1
ATOM 804 C CA . MET A 1 96 ? 15.916 -10.370 -29.164 1.00 84.00 96 MET A CA 1
ATOM 805 C C . MET A 1 96 ? 16.812 -11.565 -28.828 1.00 84.00 96 MET A C 1
ATOM 807 O O . MET A 1 96 ? 17.380 -11.604 -27.737 1.00 84.00 96 MET A O 1
ATOM 811 N N . GLY A 1 97 ? 16.999 -12.497 -29.769 1.00 82.94 97 GLY A N 1
ATOM 812 C CA . GLY A 1 97 ? 17.810 -13.696 -29.540 1.00 82.94 97 GLY A CA 1
ATOM 813 C C . GLY A 1 97 ? 19.260 -13.374 -29.168 1.00 82.94 97 GLY A C 1
ATOM 814 O O . GLY A 1 97 ? 19.871 -14.071 -28.364 1.00 82.94 97 GLY A O 1
ATOM 815 N N . ARG A 1 98 ? 19.809 -12.272 -29.691 1.00 82.00 98 ARG A N 1
ATOM 816 C CA . ARG A 1 98 ? 21.163 -11.815 -29.346 1.00 82.00 98 ARG A CA 1
ATOM 817 C C . ARG A 1 98 ? 21.227 -11.037 -28.035 1.00 82.00 98 ARG A C 1
ATOM 819 O O . ARG A 1 98 ? 22.209 -11.189 -27.312 1.00 82.00 98 ARG A O 1
ATOM 826 N N . LEU A 1 99 ? 20.198 -10.263 -27.687 1.00 78.12 99 LEU A N 1
ATOM 827 C CA . LEU A 1 99 ? 20.106 -9.605 -26.378 1.00 78.12 99 LEU A CA 1
ATOM 828 C C . LEU A 1 99 ? 20.102 -10.621 -25.228 1.00 78.12 99 LEU A C 1
ATOM 830 O O . LEU A 1 99 ? 20.776 -10.398 -24.223 1.00 78.12 99 LEU A O 1
ATOM 834 N N . GLU A 1 100 ? 19.427 -11.761 -25.393 1.00 70.81 100 GLU A N 1
ATOM 835 C CA . GLU A 1 100 ? 19.417 -12.840 -24.394 1.00 70.81 100 GLU A CA 1
ATOM 836 C C . GLU A 1 100 ? 20.799 -13.467 -24.153 1.00 70.81 100 GLU A C 1
ATOM 838 O O . GLU A 1 100 ? 21.070 -13.935 -23.047 1.00 70.81 100 GLU A O 1
ATOM 843 N N . CYS A 1 101 ? 21.687 -13.449 -25.152 1.00 63.53 101 CYS A N 1
ATOM 844 C CA . CYS A 1 101 ? 23.068 -13.919 -25.016 1.00 63.53 101 CYS A CA 1
ATOM 845 C C . CYS A 1 101 ? 23.992 -12.896 -24.335 1.00 63.53 101 CYS A C 1
ATOM 847 O O . CYS A 1 101 ? 25.004 -13.288 -23.758 1.00 63.53 101 CYS A O 1
ATOM 849 N N . ILE A 1 102 ? 23.679 -11.599 -24.432 1.00 66.00 102 ILE A N 1
ATOM 850 C CA . ILE A 1 102 ? 24.546 -10.498 -23.973 1.00 66.00 102 ILE A CA 1
ATOM 851 C C . ILE A 1 102 ? 24.177 -10.049 -22.553 1.00 66.00 102 ILE A C 1
ATOM 853 O O . ILE A 1 102 ? 25.051 -9.664 -21.775 1.00 66.00 102 ILE A O 1
ATOM 857 N N . THR A 1 103 ? 22.893 -10.086 -22.186 1.00 63.31 103 THR A N 1
ATOM 858 C CA . THR A 1 103 ? 22.468 -9.719 -20.829 1.00 63.31 103 THR A CA 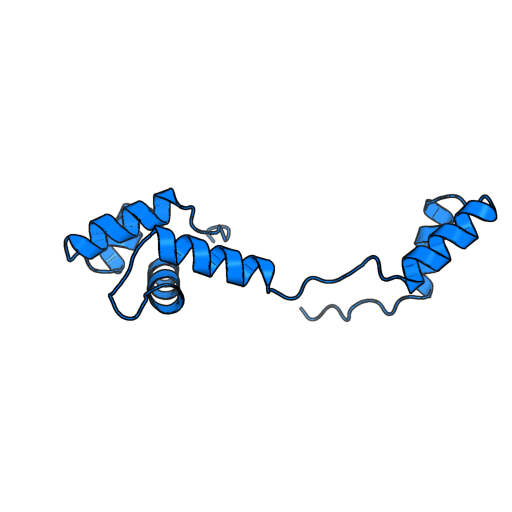1
ATOM 859 C C . THR A 1 103 ? 22.626 -10.901 -19.871 1.00 63.31 103 THR A C 1
ATOM 861 O O . THR A 1 103 ? 22.159 -11.996 -20.192 1.00 63.31 103 THR A O 1
ATOM 864 N N . PRO A 1 104 ? 23.216 -10.721 -18.673 1.00 56.00 104 PRO A N 1
ATOM 865 C CA . PRO A 1 104 ? 23.179 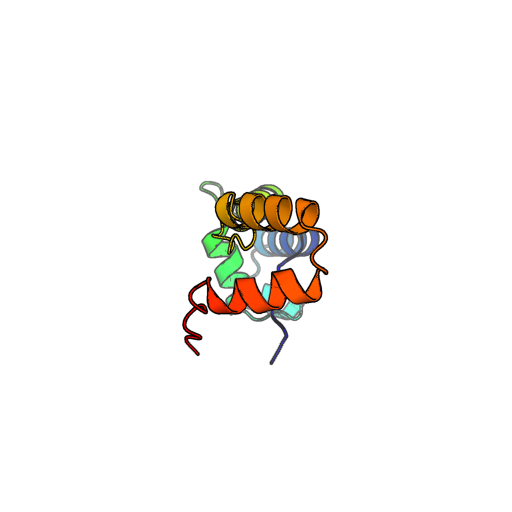-11.763 -17.660 1.00 56.00 104 PRO A CA 1
ATOM 866 C C . PRO A 1 104 ? 21.715 -12.036 -17.303 1.00 56.00 104 PRO A C 1
ATOM 868 O O . PRO A 1 104 ? 20.987 -11.127 -16.892 1.00 56.00 104 PRO A O 1
ATOM 871 N N . LYS A 1 105 ? 21.270 -13.289 -17.476 1.00 54.50 105 LYS A N 1
ATOM 872 C CA . LYS A 1 105 ? 19.959 -13.728 -16.983 1.00 54.50 105 LYS A CA 1
ATOM 873 C C . LYS A 1 105 ? 19.871 -13.350 -15.501 1.00 54.50 105 LYS A C 1
ATOM 875 O O . LYS A 1 105 ? 20.810 -13.656 -14.762 1.00 54.50 105 LYS A O 1
ATOM 880 N N . PRO A 1 106 ? 18.791 -12.692 -15.038 1.00 42.50 106 PRO A N 1
ATOM 881 C CA . PRO A 1 106 ? 18.609 -12.518 -13.609 1.00 42.50 106 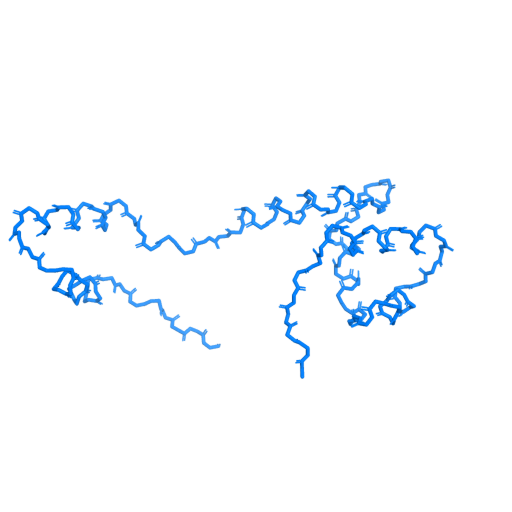PRO A CA 1
ATOM 882 C C . PRO A 1 106 ? 18.595 -13.919 -13.003 1.00 42.50 106 PRO A C 1
ATOM 884 O O . PRO A 1 106 ? 17.797 -14.756 -13.428 1.00 42.50 106 PRO A O 1
ATOM 887 N N . LEU A 1 107 ? 19.517 -14.181 -12.072 1.00 38.03 107 LEU A N 1
ATOM 888 C CA . LEU A 1 107 ? 19.514 -15.402 -11.276 1.00 38.03 107 LEU A CA 1
ATOM 889 C C . LEU A 1 107 ? 18.099 -15.546 -10.719 1.00 38.03 107 LEU A C 1
ATOM 891 O O . LEU A 1 107 ? 17.633 -14.715 -9.939 1.00 38.03 107 LEU A O 1
ATOM 895 N N . THR A 1 108 ? 17.378 -16.543 -11.215 1.00 37.28 108 THR A N 1
ATOM 896 C CA . THR A 1 108 ? 16.066 -16.926 -10.718 1.00 37.28 108 THR A CA 1
ATOM 897 C C . THR A 1 108 ? 16.261 -17.451 -9.304 1.00 37.28 108 THR A C 1
ATOM 899 O O . THR A 1 108 ? 16.513 -18.637 -9.111 1.00 37.28 108 THR A O 1
ATOM 902 N N . THR A 1 109 ? 16.208 -16.562 -8.316 1.00 40.31 109 THR A N 1
ATOM 903 C CA . THR A 1 109 ? 16.061 -16.955 -6.917 1.00 40.31 109 THR A CA 1
ATOM 904 C C . THR A 1 109 ? 14.590 -17.299 -6.704 1.00 40.31 109 THR A C 1
ATOM 906 O O . THR A 1 109 ? 13.731 -16.415 -6.781 1.00 40.31 109 THR A O 1
ATOM 909 N N . PHE A 1 110 ? 14.324 -18.595 -6.542 1.00 49.44 110 PHE A N 1
ATOM 910 C CA . PHE A 1 110 ? 13.046 -19.149 -6.090 1.00 49.44 110 PHE A CA 1
ATOM 911 C C . PHE A 1 110 ? 12.771 -18.784 -4.627 1.00 49.44 110 PHE A C 1
ATOM 913 O O . PHE A 1 110 ? 13.753 -18.652 -3.860 1.00 49.44 110 PHE A O 1
#

Sequence (110 aa):
MQKYTQLTCEQRYHIYLLNKQGYNQTFIAKSMGRNKSTISRELSRNTGKRGYRHKQANRLADERHQKKNKAIKLTDSVKNYISEKLKEYWSPEQIMGRLECITPKPLTTF